Protein AF-A0A1N7FHJ8-F1 (afdb_monomer)

Organism: NCBI:txid1122245

Mean predicted aligned error: 6.21 Å

pLDDT: mean 90.25, std 4.51, range [75.62, 97.38]

Radius of gyration: 19.09 Å; Cα contacts (8 Å, |Δi|>4): 43; chains: 1; bounding box: 45×33×45 Å

Secondary structure (DSSP, 8-state):
-HHHHHHHHHHHHHHHHS-----HHHHHHHHHHHHHSTTSTTHHHHHHHHHTS-HHHHHHHHHHHHHHHHHHHHHHHHHHHHHHHHHHHHHHHHHHHHHHHHHHHHT-

Foldseek 3Di:
DVVLVVLLVQLVVVCVVDVDPDDSVVSSVVSLVVQCDPPHPCNVVSCVVCVVDPPVVVVVVVVVVVCVVCVVVVVVCCVVQVVVVVVVVVCVVVVVVVVVVVVVVVVD

Solvent-accessible surface area (backbone atoms only — not comparable to full-atom values): 6095 Å² total; per-residue (Å²): 110,69,66,60,52,51,25,44,52,49,10,49,52,50,51,75,73,45,97,59,97,68,59,58,66,59,40,22,50,52,42,46,50,58,48,49,34,88,86,36,97,52,11,69,60,46,47,63,61,50,67,75,48,62,59,72,72,54,47,54,61,54,52,51,52,52,48,62,75,46,40,69,62,52,54,56,49,39,75,76,40,40,72,60,51,52,53,51,51,52,51,50,55,50,49,56,50,52,53,50,49,52,54,52,63,74,72,107

Structure (mmCIF, N/CA/C/O backbone):
data_AF-A0A1N7FHJ8-F1
#
_entry.id   AF-A0A1N7FHJ8-F1
#
loop_
_atom_site.group_PDB
_atom_site.id
_atom_site.type_symbol
_atom_site.label_atom_id
_atom_site.label_alt_id
_atom_site.label_comp_id
_atom_site.label_asym_id
_atom_site.label_entity_id
_atom_site.label_seq_id
_atom_site.pdbx_PDB_ins_code
_atom_site.Cartn_x
_atom_site.Cartn_y
_atom_site.Cartn_z
_atom_site.occupancy
_atom_site.B_iso_or_equiv
_atom_site.auth_seq_id
_atom_site.auth_comp_id
_atom_site.auth_asym_id
_atom_site.auth_atom_id
_atom_site.pdbx_PDB_model_num
ATOM 1 N N . MET A 1 1 ? -4.868 0.504 -19.589 1.00 77.81 1 MET A N 1
ATOM 2 C CA . MET A 1 1 ? -5.963 -0.215 -18.894 1.00 77.81 1 MET A CA 1
ATOM 3 C C . MET A 1 1 ? -5.818 -1.732 -18.976 1.00 77.81 1 MET A C 1
ATOM 5 O O . MET A 1 1 ? -5.828 -2.366 -17.932 1.00 77.81 1 MET A O 1
ATOM 9 N N . THR A 1 2 ? -5.612 -2.320 -20.160 1.00 86.56 2 THR A N 1
ATOM 10 C CA . THR A 1 2 ? -5.495 -3.785 -20.338 1.00 86.56 2 THR A CA 1
ATOM 11 C C . THR A 1 2 ? -4.389 -4.437 -19.501 1.00 86.56 2 THR A C 1
ATOM 13 O O . THR A 1 2 ? -4.618 -5.485 -18.914 1.00 86.56 2 THR A O 1
ATOM 16 N N . ILE A 1 3 ? -3.226 -3.789 -19.372 1.00 88.62 3 ILE A N 1
ATOM 17 C CA . ILE A 1 3 ? -2.098 -4.283 -18.559 1.00 88.62 3 ILE A CA 1
ATOM 18 C C . ILE A 1 3 ? -2.521 -4.492 -17.097 1.00 88.62 3 ILE A C 1
ATOM 20 O O . ILE A 1 3 ? -2.374 -5.582 -16.557 1.00 88.62 3 ILE A O 1
ATOM 24 N N . LEU A 1 4 ? -3.122 -3.467 -16.480 1.00 88.12 4 LEU A N 1
ATOM 25 C CA . LEU A 1 4 ? -3.592 -3.539 -15.094 1.00 88.12 4 LEU A CA 1
ATOM 26 C C . LEU A 1 4 ? -4.685 -4.597 -14.918 1.00 88.12 4 LEU A C 1
ATOM 28 O O . LEU A 1 4 ? -4.695 -5.304 -13.917 1.00 88.12 4 LEU A O 1
ATOM 32 N N . PHE A 1 5 ? -5.573 -4.749 -15.903 1.00 91.00 5 PHE A N 1
ATOM 33 C CA . PHE A 1 5 ? -6.592 -5.797 -15.881 1.00 91.00 5 PHE A CA 1
ATOM 34 C C . PHE A 1 5 ? -5.975 -7.204 -15.877 1.00 91.00 5 PHE A C 1
ATOM 36 O O . PHE A 1 5 ? -6.387 -8.055 -15.090 1.00 91.00 5 PHE A O 1
ATOM 43 N N . VAL A 1 6 ? -4.940 -7.437 -16.690 1.00 92.62 6 VAL A N 1
ATOM 44 C CA . VAL A 1 6 ? -4.189 -8.701 -16.695 1.00 92.62 6 VAL A CA 1
ATOM 45 C C . VAL A 1 6 ? -3.484 -8.926 -15.354 1.00 92.62 6 VAL A C 1
ATOM 47 O O . VAL A 1 6 ? -3.587 -10.020 -14.801 1.00 92.62 6 VAL A O 1
ATOM 50 N N . CYS A 1 7 ? -2.852 -7.903 -14.771 1.00 90.94 7 C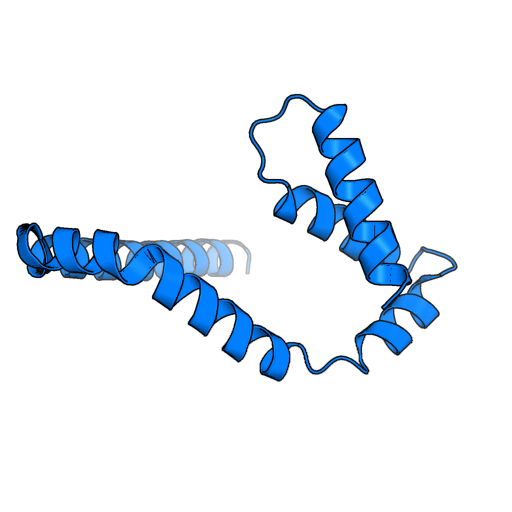YS A N 1
ATOM 51 C CA . CYS A 1 7 ? -2.258 -7.999 -13.432 1.00 90.94 7 CYS A CA 1
ATOM 52 C C . CYS A 1 7 ? -3.302 -8.362 -12.361 1.00 90.94 7 CYS A C 1
ATOM 54 O O . CYS A 1 7 ? -3.026 -9.194 -11.496 1.00 90.94 7 CYS A O 1
ATOM 56 N N . CYS A 1 8 ? -4.514 -7.802 -12.439 1.00 91.75 8 CYS A N 1
ATOM 57 C CA . CYS A 1 8 ? -5.622 -8.165 -11.554 1.00 91.75 8 CYS A CA 1
ATOM 58 C C . CYS A 1 8 ? -6.018 -9.639 -11.701 1.00 91.75 8 CYS A C 1
ATOM 60 O O . CYS A 1 8 ? -6.168 -10.334 -10.696 1.00 91.75 8 CYS A O 1
ATOM 62 N N . LEU A 1 9 ? -6.161 -10.129 -12.937 1.00 94.06 9 LEU A N 1
ATOM 63 C CA . LEU A 1 9 ? -6.490 -11.532 -13.200 1.00 94.06 9 LEU A CA 1
ATOM 64 C C . LEU A 1 9 ? -5.417 -12.473 -12.648 1.00 94.06 9 LEU A C 1
ATOM 66 O O . LEU A 1 9 ? -5.753 -13.429 -11.949 1.00 94.06 9 LEU A O 1
ATOM 70 N N . ILE A 1 10 ? -4.141 -12.170 -12.900 1.00 92.88 10 ILE A N 1
ATOM 71 C CA . ILE A 1 10 ? -3.010 -12.946 -12.382 1.00 92.88 10 ILE A CA 1
ATOM 72 C C . ILE A 1 10 ? -3.035 -12.955 -10.852 1.00 92.88 10 ILE A C 1
ATOM 74 O O . ILE A 1 10 ? -3.011 -14.028 -10.258 1.00 92.88 10 ILE A O 1
ATOM 78 N N . GLY A 1 11 ? -3.151 -11.795 -10.198 1.00 89.62 11 GLY A N 1
ATOM 79 C CA . GLY A 1 11 ? -3.150 -11.707 -8.734 1.00 89.62 11 GLY A CA 1
ATOM 80 C C . GLY A 1 11 ? -4.296 -12.487 -8.077 1.00 89.62 11 GLY A C 1
ATOM 81 O O . GLY A 1 11 ? -4.097 -13.164 -7.068 1.00 89.62 11 GLY A O 1
ATOM 82 N N . ILE A 1 12 ? -5.492 -12.461 -8.674 1.00 91.00 12 ILE A N 1
ATOM 83 C CA . ILE A 1 12 ? -6.640 -13.249 -8.200 1.00 91.00 12 ILE A CA 1
ATOM 84 C C . ILE A 1 12 ? -6.395 -14.750 -8.401 1.00 91.00 12 ILE A C 1
ATOM 86 O O . ILE A 1 12 ? -6.695 -15.547 -7.509 1.00 91.00 12 ILE A O 1
ATOM 90 N N . PHE A 1 13 ? -5.836 -15.140 -9.548 1.00 92.38 13 PHE A N 1
ATOM 91 C CA . PHE A 1 13 ? -5.538 -16.536 -9.851 1.00 92.38 13 PHE A CA 1
ATOM 92 C C . PHE A 1 13 ? -4.464 -17.103 -8.914 1.00 92.38 13 PHE A C 1
ATOM 94 O O . PHE A 1 13 ? -4.640 -18.183 -8.355 1.00 92.38 13 PHE A O 1
ATOM 101 N N . VAL A 1 14 ? -3.403 -16.333 -8.658 1.00 88.31 14 VAL A N 1
ATOM 102 C CA . VAL A 1 14 ? -2.323 -16.686 -7.727 1.00 88.31 14 VAL A CA 1
ATOM 103 C C . VAL A 1 14 ? -2.866 -16.893 -6.316 1.00 88.31 14 VAL A C 1
ATOM 105 O O . VAL A 1 14 ? -2.557 -17.909 -5.694 1.00 88.31 14 VAL A O 1
ATOM 108 N N . LYS A 1 15 ? -3.752 -16.013 -5.828 1.00 87.38 15 LYS A N 1
ATOM 109 C CA . LYS A 1 15 ? -4.394 -16.209 -4.519 1.00 87.38 15 LYS A CA 1
ATOM 110 C C . LYS A 1 15 ? -5.199 -17.510 -4.449 1.00 87.38 15 LYS A C 1
ATOM 112 O O . LYS A 1 15 ? -5.245 -18.149 -3.406 1.00 87.38 15 LYS A O 1
ATOM 117 N N . LYS A 1 16 ?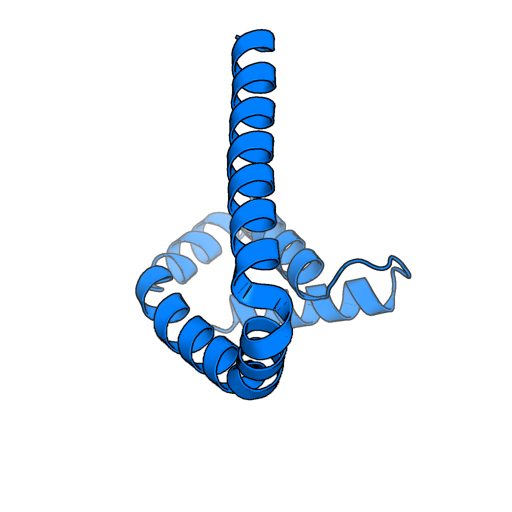 -5.858 -17.912 -5.538 1.00 85.62 16 LYS A N 1
ATOM 118 C CA . LYS A 1 16 ? -6.640 -19.157 -5.558 1.00 85.62 16 LYS A CA 1
ATOM 119 C C . LYS A 1 16 ? -5.753 -20.403 -5.424 1.00 85.62 16 LYS A C 1
ATOM 121 O O . LYS A 1 16 ? -6.223 -21.417 -4.921 1.00 85.62 16 LYS A O 1
ATOM 126 N N . ILE A 1 17 ? -4.499 -20.319 -5.866 1.00 88.44 17 ILE A N 1
ATOM 127 C CA . ILE A 1 17 ? -3.520 -21.411 -5.795 1.00 88.44 17 ILE A CA 1
ATOM 128 C C . ILE A 1 17 ? -2.795 -21.417 -4.445 1.00 88.44 17 ILE A C 1
ATOM 130 O O . ILE A 1 17 ? -2.523 -22.483 -3.902 1.00 88.44 17 ILE A O 1
ATOM 134 N N . ILE A 1 18 ? -2.480 -20.238 -3.905 1.00 85.31 18 ILE A N 1
ATOM 135 C CA . ILE A 1 18 ? -1.697 -20.084 -2.678 1.00 85.31 18 ILE A CA 1
ATOM 136 C C . ILE A 1 18 ? -2.647 -19.842 -1.489 1.00 85.31 18 ILE A C 1
ATOM 138 O O . ILE A 1 18 ? -3.188 -18.741 -1.366 1.00 85.31 18 ILE A O 1
ATOM 142 N N . PRO A 1 19 ? -2.832 -20.812 -0.569 1.00 76.50 19 PRO A N 1
ATOM 143 C CA . PRO A 1 19 ? -3.776 -20.720 0.549 1.00 76.50 19 PRO A CA 1
ATOM 144 C C . PRO A 1 19 ? -3.211 -19.895 1.717 1.00 76.50 19 PRO A C 1
ATOM 146 O O . PRO A 1 19 ? -3.239 -20.307 2.874 1.00 76.50 19 PRO A O 1
ATOM 149 N N . VAL A 1 20 ? -2.662 -18.721 1.421 1.00 85.00 20 VAL A N 1
ATOM 150 C CA . VAL A 1 20 ? -2.148 -17.784 2.421 1.00 85.00 20 VAL A CA 1
ATOM 151 C C . VAL A 1 20 ? -3.210 -16.706 2.640 1.00 85.00 20 VAL A C 1
ATOM 153 O O . VAL A 1 20 ? -3.778 -16.188 1.678 1.00 85.00 20 VAL A O 1
ATOM 156 N N . GLY A 1 21 ? -3.473 -16.339 3.900 1.00 83.00 21 GLY A N 1
ATOM 157 C CA . GLY A 1 21 ? -4.499 -15.364 4.320 1.00 83.00 21 GLY A CA 1
ATOM 158 C C . GLY A 1 21 ? -4.267 -13.912 3.873 1.00 83.00 21 GLY A C 1
ATOM 159 O O . GLY A 1 21 ? -4.818 -12.983 4.456 1.00 83.00 21 GLY A O 1
ATOM 160 N N . VAL A 1 22 ? -3.442 -13.704 2.850 1.00 88.19 22 VAL A N 1
ATOM 161 C CA . VAL A 1 22 ? -3.099 -12.399 2.295 1.00 88.19 22 VAL A CA 1
ATOM 162 C C . VAL A 1 22 ? -4.247 -11.900 1.393 1.00 88.19 22 VAL A C 1
ATOM 164 O O . VAL A 1 22 ? -4.767 -12.660 0.565 1.00 88.19 22 VAL A O 1
ATOM 167 N N . PRO A 1 23 ? -4.673 -10.628 1.521 1.00 87.56 23 PRO A N 1
ATOM 168 C CA . PRO A 1 23 ? -5.719 -10.040 0.683 1.00 87.56 23 PRO A CA 1
ATOM 169 C C . PRO A 1 23 ? -5.399 -10.083 -0.820 1.00 87.56 23 PRO A C 1
ATOM 171 O O . PRO A 1 23 ? -4.237 -10.015 -1.214 1.00 87.56 23 PRO A O 1
ATOM 174 N N . ASN A 1 24 ? -6.429 -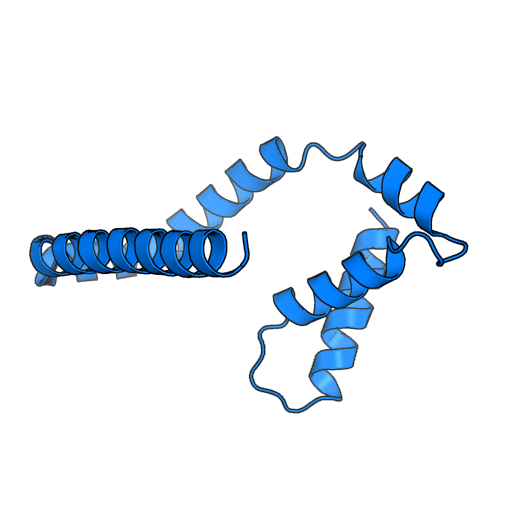10.106 -1.683 1.00 87.62 24 ASN A N 1
ATOM 175 C CA . ASN A 1 24 ? -6.240 -10.126 -3.149 1.00 87.62 24 ASN A CA 1
ATOM 176 C C . ASN A 1 24 ? -5.363 -8.963 -3.620 1.00 87.62 24 ASN A C 1
ATOM 178 O O . ASN A 1 24 ? -4.528 -9.139 -4.498 1.00 87.62 24 ASN A O 1
ATOM 182 N N . ILE A 1 25 ? -5.553 -7.783 -3.024 1.00 88.69 25 ILE A N 1
ATOM 183 C CA . ILE A 1 25 ? -4.870 -6.565 -3.454 1.00 88.69 25 ILE A CA 1
ATOM 184 C C . ILE A 1 25 ? -3.349 -6.667 -3.321 1.00 88.69 25 ILE A C 1
ATOM 186 O O . ILE A 1 25 ? -2.642 -6.171 -4.186 1.00 88.69 25 ILE A O 1
ATOM 190 N N . ALA A 1 26 ? -2.842 -7.387 -2.317 1.00 91.50 26 ALA A N 1
ATOM 191 C CA . ALA A 1 26 ? -1.407 -7.596 -2.159 1.00 91.50 26 ALA A CA 1
ATOM 192 C C . ALA A 1 26 ? -0.835 -8.471 -3.286 1.00 91.50 26 ALA A C 1
ATOM 194 O O . ALA A 1 26 ? 0.190 -8.126 -3.865 1.00 91.50 26 ALA A O 1
ATOM 195 N N . TRP A 1 27 ? -1.528 -9.547 -3.671 1.00 92.62 27 TRP A N 1
ATOM 196 C CA . TRP A 1 27 ? -1.119 -10.389 -4.803 1.00 92.62 27 TRP A CA 1
ATOM 197 C C . TRP A 1 27 ? -1.152 -9.641 -6.138 1.00 92.62 27 TRP A C 1
ATOM 199 O O . TRP A 1 27 ? -0.266 -9.820 -6.972 1.00 92.62 27 TRP A O 1
ATOM 209 N N . ILE A 1 28 ? -2.147 -8.770 -6.327 1.00 92.44 28 ILE A N 1
ATOM 210 C CA . ILE A 1 28 ? -2.244 -7.906 -7.508 1.00 92.44 28 ILE A CA 1
ATOM 211 C C . ILE A 1 28 ? -1.074 -6.912 -7.541 1.00 92.44 28 ILE A C 1
ATOM 213 O O . ILE A 1 28 ? -0.448 -6.757 -8.589 1.00 92.44 28 ILE A O 1
ATOM 217 N N . SER A 1 29 ? -0.731 -6.292 -6.406 1.00 91.75 29 SER A N 1
ATOM 218 C CA . SER A 1 29 ? 0.422 -5.390 -6.305 1.00 91.75 29 SER A CA 1
ATOM 219 C C . SER A 1 29 ? 1.734 -6.099 -6.626 1.00 91.75 29 SER A C 1
ATOM 221 O O . SER A 1 29 ? 2.534 -5.564 -7.384 1.00 91.75 29 SER A O 1
ATOM 223 N N . ILE A 1 30 ? 1.944 -7.319 -6.123 1.00 92.94 30 ILE A N 1
ATOM 224 C CA . ILE A 1 30 ? 3.140 -8.114 -6.440 1.00 92.94 30 ILE A CA 1
ATOM 225 C C . ILE A 1 30 ? 3.223 -8.386 -7.947 1.00 92.94 30 ILE A C 1
ATOM 227 O O . ILE A 1 30 ? 4.276 -8.184 -8.544 1.00 92.94 30 ILE A O 1
ATOM 231 N N . ALA A 1 31 ? 2.115 -8.789 -8.577 1.00 92.38 31 ALA A N 1
ATOM 232 C CA . ALA A 1 31 ? 2.077 -9.033 -10.018 1.00 92.38 31 ALA A CA 1
ATOM 233 C C . ALA A 1 31 ? 2.379 -7.762 -10.835 1.00 92.38 31 ALA A C 1
ATOM 235 O O . ALA A 1 31 ? 3.104 -7.824 -11.827 1.00 92.38 31 ALA A O 1
ATOM 236 N N . ALA A 1 32 ? 1.853 -6.609 -10.412 1.00 90.56 32 ALA A N 1
ATOM 237 C CA . ALA A 1 32 ? 2.114 -5.325 -11.059 1.00 90.56 32 ALA A CA 1
ATOM 238 C C . ALA A 1 32 ? 3.573 -4.871 -10.888 1.00 90.56 32 ALA A C 1
ATOM 240 O O . ALA A 1 32 ? 4.200 -4.468 -11.864 1.00 90.56 32 ALA A O 1
ATOM 241 N N . ILE A 1 33 ? 4.132 -4.991 -9.677 1.00 92.00 33 ILE A N 1
ATOM 242 C CA . ILE A 1 33 ? 5.540 -4.676 -9.395 1.00 92.00 33 ILE A CA 1
ATOM 243 C C . ILE A 1 33 ? 6.445 -5.563 -10.244 1.00 92.00 33 ILE A C 1
ATOM 245 O O . ILE A 1 33 ? 7.349 -5.059 -10.898 1.00 92.00 33 ILE A O 1
ATOM 249 N N . PHE A 1 34 ? 6.170 -6.867 -10.298 1.00 91.88 34 PHE A N 1
ATOM 250 C CA . PHE A 1 34 ? 6.972 -7.807 -11.074 1.00 91.88 34 PHE A CA 1
ATOM 251 C C . PHE A 1 34 ? 6.982 -7.473 -12.571 1.00 91.88 34 PHE A C 1
ATOM 253 O O . PHE A 1 34 ? 8.025 -7.549 -13.213 1.00 91.88 34 PHE A O 1
ATOM 260 N N . ALA A 1 35 ? 5.842 -7.039 -13.117 1.00 89.69 35 ALA A N 1
ATOM 261 C CA . ALA A 1 35 ? 5.735 -6.593 -14.504 1.00 89.69 35 ALA A CA 1
ATOM 262 C C . ALA A 1 35 ? 6.472 -5.267 -14.789 1.00 89.69 35 ALA A C 1
ATOM 264 O O . ALA A 1 35 ? 6.806 -5.003 -15.942 1.00 89.69 35 ALA A O 1
ATOM 265 N N . ALA A 1 36 ? 6.721 -4.451 -13.761 1.00 89.94 36 ALA A N 1
ATOM 266 C CA . ALA A 1 36 ? 7.406 -3.162 -13.857 1.00 89.94 36 ALA A CA 1
ATOM 267 C C . ALA A 1 36 ? 8.897 -3.218 -13.461 1.00 89.94 36 ALA A C 1
ATOM 269 O O . ALA A 1 36 ? 9.572 -2.191 -13.491 1.00 89.94 36 ALA A O 1
ATOM 270 N N . LEU A 1 37 ? 9.426 -4.387 -13.076 1.00 92.31 37 LEU A N 1
ATOM 271 C CA . LEU A 1 37 ? 10.837 -4.533 -12.711 1.00 92.31 37 LEU A CA 1
ATOM 272 C C . LEU A 1 37 ? 11.750 -4.282 -13.923 1.00 92.31 37 LEU A C 1
ATOM 274 O O . LEU A 1 37 ? 11.454 -4.773 -15.009 1.00 92.31 37 LEU A O 1
ATOM 278 N N . PRO A 1 38 ? 12.906 -3.617 -13.746 1.00 86.38 38 PRO A N 1
ATOM 279 C CA . PRO A 1 38 ? 13.757 -3.169 -14.855 1.00 86.38 38 PRO A CA 1
ATOM 280 C C . PRO A 1 38 ? 14.357 -4.308 -15.694 1.00 86.38 38 PRO A C 1
ATOM 282 O O . PRO A 1 38 ? 14.803 -4.077 -16.810 1.00 86.38 38 PRO A O 1
ATOM 285 N N . PHE A 1 39 ? 14.372 -5.544 -15.182 1.00 88.56 39 PHE A N 1
ATOM 286 C CA . PHE A 1 39 ? 14.840 -6.714 -15.932 1.00 88.56 39 PHE A CA 1
ATOM 287 C C . PHE A 1 39 ? 13.764 -7.340 -16.832 1.00 88.56 39 PHE A C 1
ATOM 289 O O . PHE A 1 39 ? 14.075 -8.243 -17.609 1.00 88.56 39 PHE A O 1
ATOM 296 N N . MET A 1 40 ? 12.498 -6.924 -16.718 1.00 88.06 40 MET A N 1
ATOM 297 C CA . MET A 1 40 ? 11.427 -7.479 -17.537 1.00 88.06 40 MET A CA 1
ATOM 298 C C . MET A 1 40 ? 11.395 -6.830 -18.924 1.00 88.06 40 MET A C 1
ATOM 300 O O . MET A 1 40 ? 11.411 -5.605 -19.027 1.00 88.06 40 MET A O 1
ATOM 304 N N . PRO A 1 41 ? 11.234 -7.618 -20.005 1.00 85.25 41 PRO A N 1
ATOM 305 C CA . PRO A 1 41 ? 11.262 -7.106 -21.375 1.00 85.25 41 PRO A CA 1
ATOM 306 C C . PRO A 1 41 ? 10.105 -6.146 -21.677 1.00 85.25 41 PRO A C 1
ATOM 308 O O . PRO A 1 41 ? 10.149 -5.427 -22.670 1.00 85.25 41 PRO A O 1
ATOM 311 N N . MET A 1 42 ? 9.064 -6.139 -20.833 1.00 85.69 42 MET A N 1
ATOM 312 C CA . MET A 1 42 ? 7.913 -5.254 -20.984 1.00 85.69 42 MET A CA 1
ATOM 313 C C . MET A 1 42 ? 7.909 -4.047 -20.029 1.00 85.69 42 MET A C 1
ATOM 315 O O . MET A 1 42 ? 6.954 -3.271 -20.044 1.00 85.69 42 MET A O 1
ATOM 319 N N . ALA A 1 43 ? 8.954 -3.861 -19.219 1.00 87.50 43 ALA A N 1
ATOM 320 C CA . ALA A 1 43 ? 8.973 -2.861 -18.153 1.00 87.50 43 ALA A CA 1
ATOM 321 C C . ALA A 1 43 ? 8.722 -1.432 -18.665 1.00 87.50 43 ALA A C 1
ATOM 323 O O . ALA A 1 43 ? 7.811 -0.765 -18.178 1.00 87.50 43 ALA A O 1
ATOM 324 N N . ASP A 1 44 ? 9.435 -1.001 -19.710 1.00 87.69 44 ASP A N 1
ATOM 325 C CA . ASP A 1 44 ? 9.324 0.363 -20.251 1.00 87.69 44 ASP A CA 1
ATOM 326 C C . ASP A 1 44 ? 7.912 0.687 -20.752 1.00 87.69 44 ASP A C 1
ATOM 328 O O . ASP A 1 44 ? 7.391 1.782 -20.540 1.00 87.69 44 ASP A O 1
ATOM 332 N N . TYR A 1 45 ? 7.248 -0.285 -21.382 1.00 88.19 45 TYR A N 1
ATOM 333 C CA . TYR A 1 45 ? 5.874 -0.118 -21.853 1.00 88.19 45 TYR A CA 1
ATOM 334 C C . TYR A 1 45 ? 4.877 -0.070 -20.702 1.00 88.19 45 TYR A C 1
ATOM 336 O O . TYR A 1 45 ? 3.951 0.741 -20.735 1.00 88.19 45 TYR A O 1
ATOM 344 N N . VAL A 1 46 ? 5.050 -0.931 -19.692 1.00 88.88 46 VAL A N 1
ATOM 345 C CA . VAL A 1 46 ? 4.195 -0.949 -18.499 1.00 88.88 46 VAL A CA 1
ATOM 346 C C . VAL A 1 46 ? 4.296 0.397 -17.794 1.00 88.88 46 VAL A C 1
ATOM 348 O O . VAL A 1 46 ? 3.263 1.032 -17.593 1.00 88.88 46 VAL A O 1
ATOM 351 N N . ILE A 1 47 ? 5.517 0.866 -17.529 1.00 88.50 47 ILE A N 1
ATOM 352 C CA . ILE A 1 47 ? 5.790 2.142 -16.863 1.00 88.50 47 ILE A CA 1
ATOM 353 C C . ILE A 1 47 ? 5.192 3.300 -17.669 1.00 88.50 47 ILE A C 1
ATOM 355 O O . ILE A 1 47 ? 4.357 4.034 -17.142 1.00 88.50 47 ILE A O 1
ATOM 359 N N . ALA A 1 48 ? 5.507 3.416 -18.964 1.00 89.38 48 ALA A N 1
ATOM 360 C CA . ALA A 1 48 ? 4.997 4.496 -19.813 1.00 89.38 48 ALA A CA 1
ATOM 361 C C . ALA A 1 48 ? 3.464 4.478 -19.975 1.00 89.38 48 ALA A C 1
ATOM 363 O O . ALA A 1 48 ? 2.834 5.522 -20.169 1.00 89.38 48 ALA A O 1
ATOM 364 N N . ALA A 1 49 ? 2.834 3.302 -19.921 1.00 88.25 49 ALA A N 1
ATOM 365 C CA . ALA A 1 49 ? 1.382 3.171 -19.972 1.00 88.25 49 ALA A CA 1
ATOM 366 C C . ALA A 1 49 ? 0.712 3.508 -18.631 1.00 88.25 49 ALA A C 1
ATOM 368 O O . ALA A 1 49 ? -0.409 4.026 -18.635 1.00 88.25 49 ALA A O 1
ATOM 369 N N . THR A 1 50 ? 1.362 3.213 -17.503 1.00 86.81 50 THR A N 1
ATOM 370 C CA . THR A 1 50 ? 0.853 3.534 -16.163 1.00 86.81 50 THR A CA 1
ATOM 371 C C . THR A 1 50 ? 1.105 4.976 -15.755 1.00 86.81 50 THR A C 1
ATOM 373 O O . THR A 1 50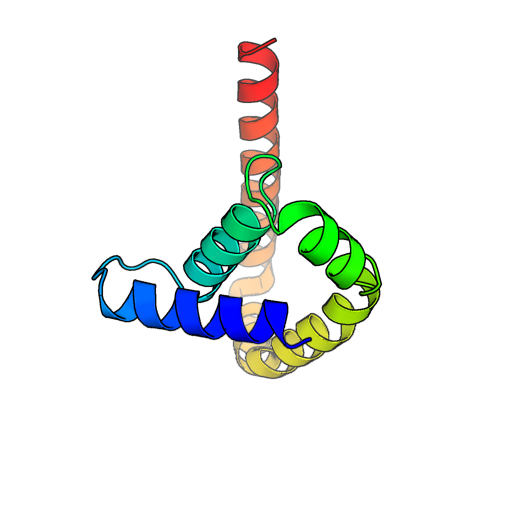 ? 0.285 5.524 -15.032 1.00 86.81 50 THR A O 1
ATOM 376 N N . ASP A 1 51 ? 2.159 5.617 -16.255 1.00 86.62 51 ASP A N 1
ATOM 377 C CA . ASP A 1 51 ? 2.499 7.008 -15.922 1.00 86.62 51 ASP A CA 1
ATOM 378 C C . ASP A 1 51 ? 1.458 8.010 -16.452 1.00 86.62 51 ASP A C 1
ATOM 380 O O . ASP A 1 51 ? 1.174 9.046 -15.860 1.00 86.62 51 ASP A O 1
ATOM 384 N N . LYS A 1 52 ? 0.763 7.631 -17.531 1.00 85.25 52 LYS A N 1
ATOM 385 C CA . LYS A 1 52 ? -0.399 8.365 -18.061 1.00 85.25 52 LYS A CA 1
ATOM 386 C C . LYS A 1 52 ? -1.604 8.350 -17.116 1.00 85.25 52 LYS A C 1
ATOM 388 O O . LYS A 1 52 ? -2.594 9.034 -17.376 1.00 85.25 52 LYS A O 1
ATOM 393 N N . LEU A 1 53 ? -1.571 7.531 -16.066 1.00 82.50 53 LEU A N 1
ATOM 394 C CA . LEU A 1 53 ? -2.624 7.455 -15.068 1.00 82.50 53 LEU A CA 1
ATOM 395 C C . LEU A 1 53 ? -2.296 8.421 -13.941 1.00 82.50 53 LEU A C 1
ATOM 397 O O . LEU A 1 53 ? -1.354 8.220 -13.182 1.00 82.50 53 LEU A O 1
ATOM 401 N N . GLY A 1 54 ? -3.140 9.435 -13.774 1.00 80.88 54 GLY A N 1
ATOM 402 C CA . GLY A 1 54 ? -3.153 10.221 -12.549 1.00 80.88 54 GLY A CA 1
ATOM 403 C C . GLY A 1 54 ? -3.613 9.349 -11.380 1.00 80.88 54 GLY A C 1
ATOM 404 O O . GLY A 1 54 ? -4.801 9.336 -11.057 1.00 80.88 54 GLY A O 1
ATOM 405 N N . LEU A 1 55 ? -2.687 8.626 -10.742 1.00 78.56 55 LEU A N 1
ATOM 406 C CA . LEU A 1 55 ? -2.984 7.778 -9.582 1.00 78.56 55 LEU A CA 1
ATOM 407 C C . LEU A 1 55 ? -3.606 8.600 -8.448 1.00 78.56 55 LEU A C 1
ATOM 409 O O . LEU A 1 55 ? -4.592 8.176 -7.855 1.00 78.56 55 LEU A O 1
ATOM 413 N N . LEU A 1 56 ? -3.084 9.806 -8.207 1.00 84.69 56 LEU A N 1
ATOM 414 C CA . LEU A 1 56 ? -3.604 10.733 -7.200 1.00 84.69 56 LEU A CA 1
ATOM 415 C C . LEU A 1 56 ? -5.088 11.092 -7.450 1.00 84.69 56 LEU A C 1
ATOM 417 O O . LEU A 1 56 ? -5.896 10.862 -6.549 1.00 84.69 56 LEU A O 1
ATOM 421 N N . PRO A 1 57 ? -5.491 11.549 -8.658 1.00 86.62 57 PRO A N 1
ATOM 422 C CA . PRO A 1 57 ? -6.902 11.723 -9.006 1.00 86.62 57 PRO A CA 1
ATOM 423 C C . PRO A 1 57 ? -7.780 10.477 -8.845 1.00 86.62 57 PRO A C 1
ATOM 425 O O . PRO A 1 57 ? -8.958 10.607 -8.522 1.00 86.62 57 PRO A O 1
ATOM 428 N N . LEU A 1 58 ? -7.243 9.276 -9.082 1.00 86.19 58 LEU A N 1
ATOM 429 C CA . LEU A 1 58 ? -8.002 8.024 -8.986 1.00 86.19 58 LEU A CA 1
ATOM 430 C C . LEU A 1 58 ? -8.287 7.622 -7.528 1.00 86.19 58 LEU A C 1
ATOM 432 O O . LEU A 1 58 ? -9.325 7.027 -7.233 1.00 86.19 58 LEU A O 1
ATOM 436 N N . ILE A 1 59 ? -7.378 7.957 -6.611 1.00 89.31 59 ILE A N 1
ATOM 437 C CA . ILE A 1 59 ? -7.487 7.609 -5.190 1.00 89.31 59 ILE A CA 1
ATOM 438 C C . ILE A 1 59 ? -8.671 8.331 -4.533 1.00 89.31 59 ILE A C 1
ATOM 440 O O . ILE A 1 59 ? -9.386 7.726 -3.736 1.00 89.31 59 ILE A O 1
ATOM 444 N N . THR A 1 60 ? -8.927 9.593 -4.885 1.00 91.25 60 THR A N 1
ATOM 445 C CA . THR A 1 60 ? -9.994 10.406 -4.278 1.00 91.25 60 THR A CA 1
ATOM 446 C C . THR A 1 60 ? -11.394 9.780 -4.385 1.00 91.25 60 THR A C 1
ATOM 448 O O . THR A 1 60 ? -12.014 9.571 -3.339 1.00 91.25 60 THR A O 1
ATOM 451 N N . PRO A 1 61 ? -11.923 9.433 -5.580 1.00 92.88 61 PRO A N 1
ATOM 452 C CA . PRO A 1 61 ? -13.232 8.795 -5.681 1.00 92.88 61 PRO A CA 1
ATOM 453 C C . PRO A 1 61 ? -13.245 7.409 -5.027 1.00 92.88 61 PRO A C 1
ATOM 455 O O . PRO A 1 61 ? -14.223 7.064 -4.368 1.00 92.88 61 PRO A O 1
ATOM 458 N N . ALA A 1 62 ? -12.163 6.630 -5.136 1.00 91.25 62 ALA A N 1
ATOM 459 C CA . ALA A 1 62 ? -12.080 5.309 -4.514 1.00 91.25 62 ALA A CA 1
ATOM 460 C C . ALA A 1 62 ? -12.211 5.383 -2.981 1.00 91.25 62 ALA A C 1
ATOM 462 O O . ALA A 1 62 ? -13.016 4.657 -2.394 1.00 91.25 62 ALA A O 1
ATOM 463 N N . LEU A 1 63 ? -11.477 6.298 -2.338 1.00 91.94 63 LEU A N 1
ATOM 464 C CA . LEU A 1 63 ? -11.564 6.528 -0.895 1.00 91.94 63 LEU A CA 1
ATOM 465 C C . LEU A 1 63 ? -12.920 7.105 -0.483 1.00 91.94 63 LEU A C 1
ATOM 467 O O . LEU A 1 63 ? -13.451 6.708 0.552 1.00 91.94 63 LEU A O 1
ATOM 471 N N . ALA A 1 64 ? -13.508 7.993 -1.290 1.00 93.56 64 ALA A N 1
ATOM 472 C CA . ALA A 1 64 ? -14.836 8.534 -1.019 1.00 93.56 64 ALA A CA 1
ATOM 473 C C . ALA A 1 64 ? -15.904 7.427 -1.007 1.00 93.56 64 ALA A C 1
ATOM 475 O O . ALA A 1 64 ? -16.675 7.328 -0.052 1.00 93.56 64 ALA A O 1
ATOM 476 N N . TYR A 1 65 ? -15.918 6.546 -2.013 1.00 93.88 65 TYR A N 1
ATOM 477 C CA . TYR A 1 65 ? -16.856 5.422 -2.055 1.00 93.88 65 TYR A CA 1
ATOM 478 C C . TYR A 1 65 ? -16.614 4.415 -0.931 1.00 93.88 65 TYR A C 1
ATOM 480 O O . TYR A 1 65 ? -17.577 3.965 -0.309 1.00 93.88 65 TYR A O 1
ATOM 488 N N . ALA A 1 66 ? -15.353 4.094 -0.631 1.00 91.38 66 ALA A N 1
ATOM 489 C CA . ALA A 1 66 ? -15.012 3.217 0.484 1.00 91.38 66 ALA A CA 1
ATOM 490 C C . ALA A 1 66 ? -15.492 3.800 1.823 1.00 91.38 66 ALA A C 1
ATOM 492 O O . ALA A 1 66 ? -16.135 3.098 2.602 1.00 91.38 66 ALA A O 1
ATOM 493 N N . GLY A 1 67 ? -15.258 5.095 2.055 1.00 90.94 67 GLY A N 1
ATOM 494 C CA . GLY A 1 67 ? -15.707 5.806 3.251 1.00 90.94 67 GLY A CA 1
ATOM 495 C C . GLY A 1 67 ? -17.229 5.838 3.383 1.00 90.94 67 GLY A C 1
ATOM 496 O O . GLY A 1 67 ? -17.759 5.548 4.454 1.00 90.94 67 GLY A O 1
ATOM 497 N N . ILE A 1 68 ? -17.954 6.111 2.292 1.00 93.75 68 ILE A N 1
ATOM 498 C CA . ILE A 1 68 ? -19.424 6.066 2.282 1.00 93.75 68 ILE A CA 1
ATOM 499 C C . ILE A 1 68 ? -19.922 4.650 2.605 1.00 93.75 68 ILE A C 1
ATOM 501 O O . ILE A 1 68 ? -20.840 4.509 3.417 1.00 93.75 68 ILE A O 1
ATO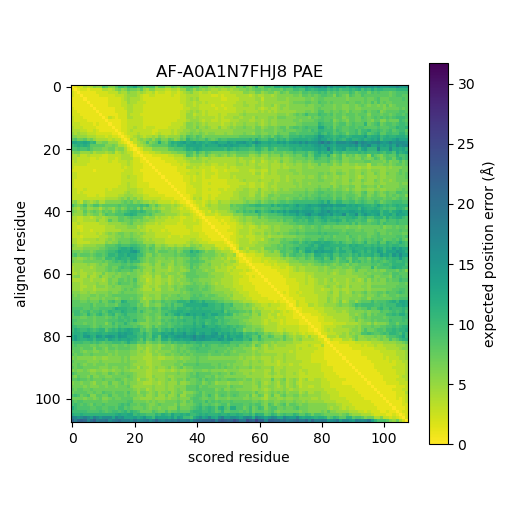M 505 N N . ALA A 1 69 ? -19.303 3.609 2.039 1.00 93.19 69 ALA A N 1
ATOM 506 C CA . ALA A 1 69 ? -19.711 2.218 2.237 1.00 93.19 69 ALA A CA 1
ATOM 507 C C . ALA A 1 69 ? -19.615 1.757 3.703 1.00 93.19 69 ALA A C 1
ATOM 509 O O . ALA A 1 69 ? -20.487 1.022 4.166 1.00 93.19 69 ALA A O 1
ATOM 510 N N . ILE A 1 70 ? -18.604 2.216 4.448 1.00 93.31 70 ILE A N 1
ATOM 511 C CA . ILE A 1 70 ? -18.396 1.852 5.865 1.00 93.31 70 ILE A CA 1
ATOM 512 C C . ILE A 1 70 ? -18.918 2.904 6.858 1.00 93.31 70 ILE A C 1
ATOM 514 O O . ILE A 1 70 ? -18.882 2.698 8.070 1.00 93.31 70 ILE A O 1
ATOM 518 N N . SER A 1 71 ? -19.437 4.033 6.372 1.00 89.56 71 SER A N 1
ATOM 519 C CA . SER A 1 71 ? -19.803 5.189 7.203 1.00 89.56 71 SER A CA 1
ATOM 520 C C . SER A 1 71 ? -20.755 4.853 8.357 1.00 89.56 71 SER A C 1
ATOM 522 O O . SER A 1 71 ? -20.558 5.318 9.477 1.00 89.56 71 SER A O 1
ATOM 524 N N . LYS A 1 72 ? -21.773 4.013 8.127 1.00 89.50 72 LYS A N 1
ATOM 525 C CA . LYS A 1 72 ? -22.746 3.644 9.170 1.00 89.50 72 LYS A CA 1
ATOM 526 C C . LYS A 1 72 ? -22.103 2.896 10.338 1.00 89.50 72 LYS A C 1
ATOM 528 O O . LYS A 1 72 ? -22.407 3.218 11.488 1.00 89.50 72 LYS A O 1
ATOM 533 N N . SER A 1 73 ? -21.247 1.911 10.058 1.00 88.31 73 SER A N 1
ATOM 534 C CA . SER A 1 73 ? -20.575 1.137 11.106 1.00 88.31 73 SER A CA 1
ATOM 535 C C . SER A 1 73 ? -19.596 2.013 11.879 1.00 88.31 73 SER A C 1
ATOM 537 O O . SER A 1 73 ? -19.665 2.048 13.106 1.00 88.31 73 SER A O 1
ATOM 539 N N . GLU A 1 74 ? -18.782 2.806 11.183 1.00 88.00 74 GLU A N 1
ATOM 540 C CA . GLU A 1 74 ? -17.796 3.697 11.808 1.00 88.00 74 GLU A CA 1
ATOM 541 C C . GLU A 1 74 ? -18.453 4.768 12.689 1.00 88.00 74 GLU A C 1
ATOM 543 O O . GLU A 1 74 ? -18.053 4.971 13.836 1.00 88.00 74 GLU A O 1
ATOM 548 N N . VAL A 1 75 ? -19.534 5.402 12.220 1.00 88.38 75 VAL A N 1
ATOM 549 C CA . VAL A 1 75 ? -20.275 6.402 13.009 1.00 88.38 75 VAL A CA 1
ATOM 550 C C . VAL A 1 75 ? -20.889 5.776 14.263 1.00 88.38 75 VAL A C 1
ATOM 552 O O . VAL A 1 75 ? -20.902 6.405 15.324 1.00 88.38 75 VAL A O 1
ATOM 555 N N . SER A 1 76 ? -21.390 4.541 14.176 1.00 90.19 76 SER A N 1
ATOM 556 C CA . SER A 1 76 ? -21.925 3.836 15.346 1.00 90.19 76 SER A CA 1
ATOM 557 C C . SER A 1 76 ? -20.837 3.513 16.377 1.00 90.19 76 SER A C 1
ATOM 559 O O . SER A 1 76 ? -21.051 3.715 17.574 1.00 90.19 76 SER A O 1
ATOM 561 N N . LEU A 1 77 ? -19.651 3.108 15.912 1.00 89.25 77 LEU A N 1
ATOM 562 C CA . LEU A 1 77 ? -18.493 2.803 16.747 1.00 89.25 77 LEU A CA 1
ATOM 563 C C . LEU A 1 77 ? -17.970 4.065 17.444 1.00 89.25 77 LEU A C 1
ATOM 565 O O . LEU A 1 77 ? -17.716 4.069 18.650 1.00 89.25 77 LEU A O 1
ATOM 569 N N . PHE A 1 78 ? -17.880 5.166 16.696 1.00 86.12 78 PHE A N 1
ATOM 570 C CA . PHE A 1 78 ? -17.411 6.450 17.201 1.00 86.12 78 PHE A CA 1
ATOM 571 C C . PHE A 1 78 ? -18.338 7.023 18.277 1.00 86.12 78 PHE A C 1
ATOM 573 O O . PHE A 1 78 ? -17.863 7.530 19.291 1.00 86.12 78 PHE A O 1
ATOM 580 N N . LYS A 1 79 ? -19.660 6.877 18.123 1.00 87.06 79 LYS A N 1
ATOM 581 C CA . LYS A 1 79 ? -20.625 7.284 19.159 1.00 87.06 79 LYS A CA 1
ATOM 582 C C . LYS A 1 79 ? -20.430 6.538 20.479 1.00 87.06 79 LYS A C 1
ATOM 584 O O . LYS A 1 79 ? -20.661 7.116 21.533 1.00 87.06 79 LYS A O 1
ATOM 589 N N . GLN A 1 80 ? -20.017 5.273 20.428 1.00 91.00 80 GLN A N 1
ATOM 590 C CA . GLN A 1 80 ? -19.815 4.464 21.630 1.00 91.00 80 GLN A CA 1
ATOM 591 C C . GLN A 1 80 ? -18.422 4.651 22.247 1.00 91.00 80 GLN A C 1
ATOM 593 O O . GLN A 1 80 ? -18.281 4.601 23.465 1.00 91.00 80 GLN A O 1
ATOM 598 N N . SER A 1 81 ? -17.380 4.822 21.424 1.00 91.06 81 SER A N 1
ATOM 599 C CA . SER A 1 81 ? -15.977 4.717 21.862 1.00 91.06 81 SER A CA 1
ATOM 600 C C . SER A 1 81 ? -15.028 5.771 21.271 1.00 91.06 81 SER A C 1
ATOM 602 O O . SER A 1 81 ? -13.813 5.589 21.329 1.00 91.06 81 SER A O 1
ATOM 604 N N . GLY A 1 82 ? -15.532 6.888 20.738 1.00 87.75 82 GLY A N 1
ATOM 605 C CA . GLY A 1 82 ? -14.745 7.872 19.976 1.00 87.75 82 GLY A CA 1
ATOM 606 C C . GLY A 1 82 ? -13.461 8.358 20.659 1.00 87.75 82 GLY A C 1
ATOM 607 O O . GLY A 1 82 ? -12.403 8.366 20.034 1.00 87.75 82 GLY A O 1
ATOM 608 N N . VAL A 1 83 ? -13.508 8.669 21.961 1.00 92.00 83 VAL A N 1
ATOM 609 C CA . VAL A 1 83 ? -12.318 9.114 22.718 1.00 92.00 83 VAL A CA 1
ATOM 610 C C . VAL A 1 83 ? -11.249 8.018 22.791 1.00 92.00 83 VAL A C 1
ATOM 612 O O . VAL A 1 83 ? -10.064 8.298 22.622 1.00 92.00 83 VAL A O 1
ATOM 615 N N . LYS A 1 84 ? -11.653 6.756 22.985 1.00 93.56 84 LYS A N 1
ATOM 616 C CA . LYS A 1 84 ? -10.720 5.619 23.012 1.00 93.56 84 LYS A CA 1
ATOM 617 C C . LYS A 1 84 ? -10.097 5.395 21.636 1.00 93.56 84 LYS A C 1
ATOM 619 O O . LYS A 1 84 ? -8.892 5.194 21.549 1.00 93.56 84 LYS A O 1
ATOM 624 N N . ILE A 1 85 ? -10.900 5.491 20.574 1.00 91.94 85 ILE A N 1
ATOM 625 C CA . ILE A 1 85 ? -10.437 5.352 19.186 1.00 91.94 85 ILE A CA 1
ATOM 626 C C . ILE A 1 85 ? -9.392 6.426 18.859 1.00 91.94 85 ILE A C 1
ATOM 628 O O . ILE A 1 85 ? -8.347 6.102 18.305 1.00 91.94 85 ILE A O 1
ATOM 632 N N . MET A 1 86 ? -9.630 7.679 19.255 1.00 92.94 86 MET A N 1
ATOM 633 C CA . MET A 1 86 ? -8.686 8.780 19.037 1.00 92.94 86 MET A CA 1
ATOM 634 C C . MET A 1 86 ? -7.335 8.529 19.721 1.00 92.94 86 MET A C 1
ATOM 636 O O . MET A 1 86 ? -6.289 8.694 19.096 1.00 92.94 86 MET A O 1
ATOM 64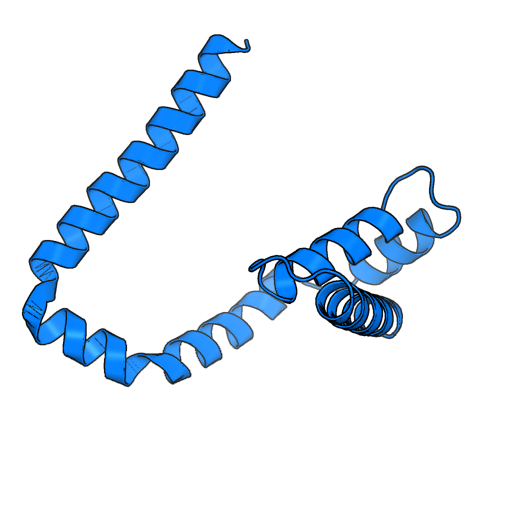0 N N . ILE A 1 87 ? -7.346 8.101 20.987 1.00 95.75 87 ILE A N 1
ATOM 641 C CA . ILE A 1 87 ? -6.114 7.804 21.734 1.00 95.75 87 ILE A CA 1
ATOM 642 C C . ILE A 1 87 ? -5.363 6.633 21.090 1.00 95.75 87 ILE A C 1
ATOM 644 O O . ILE A 1 87 ? -4.154 6.727 20.885 1.00 95.75 87 ILE A O 1
ATOM 648 N N . ILE A 1 88 ? -6.067 5.553 20.730 1.00 95.38 88 ILE A N 1
ATOM 649 C CA . ILE A 1 88 ? -5.464 4.395 20.056 1.00 95.38 88 ILE A CA 1
ATOM 650 C C . ILE A 1 88 ? -4.835 4.828 18.731 1.00 95.38 88 ILE A C 1
ATOM 652 O O . ILE A 1 88 ? -3.678 4.506 18.487 1.00 95.38 88 ILE A O 1
ATOM 656 N N . ALA A 1 89 ? -5.542 5.612 17.914 1.00 94.88 89 ALA A N 1
ATOM 657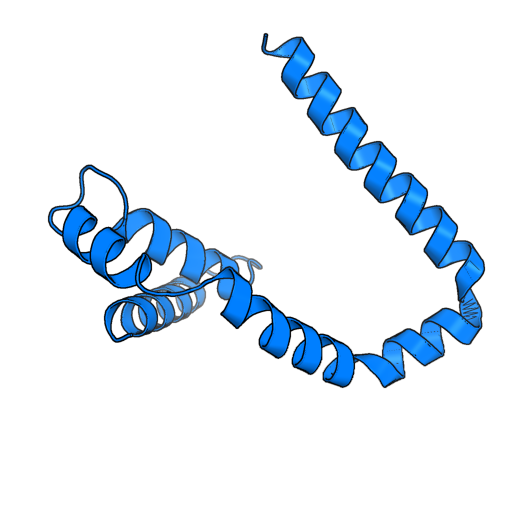 C CA . ALA A 1 89 ? -5.023 6.104 16.642 1.00 94.88 89 ALA A CA 1
ATOM 658 C C . ALA A 1 89 ? -3.741 6.932 16.825 1.00 94.88 89 ALA A C 1
ATOM 660 O O . ALA A 1 89 ? -2.753 6.681 16.138 1.00 94.88 89 ALA A O 1
ATOM 661 N N . LEU A 1 90 ? -3.720 7.868 17.783 1.00 96.81 90 LEU A N 1
ATOM 662 C CA . LEU A 1 90 ? -2.529 8.669 18.088 1.00 96.81 90 LEU A CA 1
ATOM 663 C C . LEU A 1 90 ? -1.346 7.796 18.512 1.00 96.81 90 LEU A C 1
ATOM 665 O O . LEU A 1 90 ? -0.243 7.971 17.993 1.00 96.81 90 LEU A O 1
ATOM 669 N N . LEU A 1 91 ? -1.568 6.841 19.416 1.00 97.38 91 LEU A N 1
ATOM 670 C CA . LEU A 1 91 ? -0.516 5.936 19.877 1.00 97.38 91 LEU A CA 1
ATOM 671 C C . LEU A 1 91 ? -0.014 5.026 18.749 1.00 97.38 91 LEU A C 1
ATOM 673 O O . LEU A 1 91 ? 1.193 4.848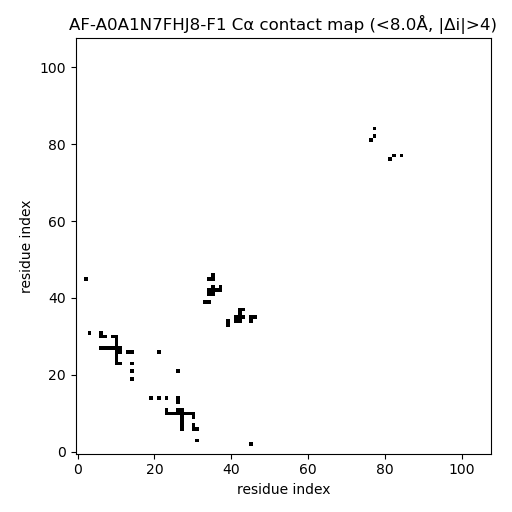 18.610 1.00 97.38 91 LEU A O 1
ATOM 677 N N . THR A 1 92 ? -0.902 4.490 17.909 1.00 97.31 92 THR A N 1
ATOM 678 C CA . THR A 1 92 ? -0.527 3.634 16.776 1.00 97.31 92 THR A CA 1
ATOM 679 C C . THR A 1 92 ? 0.255 4.408 15.715 1.00 97.31 92 THR A C 1
ATOM 681 O O . THR A 1 92 ? 1.312 3.944 15.287 1.00 97.31 92 THR A O 1
ATOM 684 N N . PHE A 1 93 ? -0.197 5.597 15.307 1.00 96.88 93 PHE A N 1
ATOM 685 C CA . PHE A 1 93 ? 0.536 6.410 14.329 1.00 96.88 93 PHE A CA 1
ATOM 686 C C . PHE A 1 93 ? 1.891 6.869 14.870 1.00 96.88 93 PHE A C 1
ATOM 688 O O . PHE A 1 93 ? 2.900 6.752 14.181 1.00 96.88 93 PHE A O 1
ATOM 695 N N . THR A 1 94 ? 1.939 7.309 16.128 1.00 97.25 94 THR A N 1
ATOM 696 C CA . THR A 1 94 ? 3.201 7.723 16.755 1.00 97.25 94 THR A CA 1
ATOM 697 C C . THR A 1 94 ? 4.159 6.540 16.896 1.00 97.25 94 THR A C 1
ATOM 699 O O . THR A 1 94 ? 5.331 6.656 16.554 1.00 97.25 94 THR A O 1
ATOM 702 N N . GLY A 1 95 ? 3.668 5.380 17.339 1.00 97.38 95 GLY A N 1
ATOM 703 C CA . GLY A 1 95 ? 4.476 4.172 17.507 1.00 97.38 95 GLY A CA 1
ATOM 704 C C . GLY A 1 95 ? 5.023 3.624 16.188 1.00 97.38 95 GLY A C 1
ATOM 705 O O . GLY A 1 95 ? 6.200 3.286 16.112 1.00 97.38 95 GLY A O 1
ATOM 706 N N . THR A 1 96 ? 4.204 3.577 15.133 1.00 96.88 96 THR A N 1
ATOM 707 C CA . THR A 1 96 ? 4.648 3.127 13.797 1.00 96.88 96 THR A CA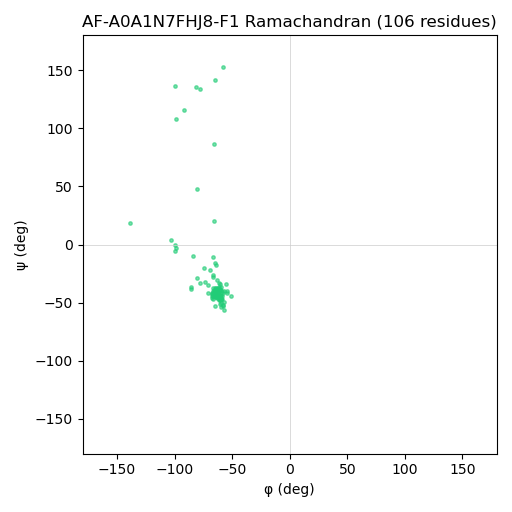 1
ATOM 708 C C . THR A 1 96 ? 5.689 4.068 13.194 1.00 96.88 96 THR A C 1
ATOM 710 O O . THR A 1 96 ? 6.685 3.600 12.638 1.00 96.88 96 THR A O 1
ATOM 713 N N . TYR A 1 97 ? 5.509 5.381 13.356 1.00 96.62 97 TYR A N 1
ATOM 714 C CA . TYR A 1 97 ? 6.489 6.372 12.925 1.00 96.62 97 TYR A CA 1
ATOM 715 C C . TYR A 1 97 ? 7.803 6.245 13.702 1.00 96.62 97 TYR A C 1
ATOM 717 O O . TYR A 1 97 ? 8.854 6.075 13.091 1.00 96.62 97 TYR A O 1
ATOM 725 N N . LEU A 1 98 ? 7.749 6.246 15.039 1.00 97.00 98 LEU A N 1
ATOM 726 C CA . LEU A 1 98 ? 8.938 6.104 15.884 1.00 97.00 98 LEU A CA 1
ATOM 727 C C . LEU A 1 98 ? 9.689 4.800 15.604 1.00 97.00 98 LEU A C 1
ATOM 729 O O . LEU A 1 98 ? 10.905 4.825 15.458 1.00 97.00 98 LEU A O 1
ATOM 733 N N . GLY A 1 99 ? 8.982 3.674 15.473 1.00 96.06 99 GLY A N 1
ATOM 734 C CA . GLY A 1 99 ? 9.603 2.396 15.117 1.00 96.06 99 GLY A CA 1
ATOM 735 C C . GLY A 1 99 ? 10.317 2.450 13.764 1.00 96.06 99 GLY A C 1
ATOM 736 O O . GLY A 1 99 ? 11.438 1.963 13.643 1.00 96.06 99 GLY A O 1
ATOM 737 N N . SER A 1 100 ? 9.707 3.102 12.770 1.00 95.94 100 SER A N 1
ATOM 738 C CA . SER A 1 100 ? 10.321 3.292 11.449 1.00 95.94 100 SER A CA 1
ATOM 739 C C . SER A 1 100 ? 11.572 4.174 11.524 1.00 95.94 100 SER A C 1
ATOM 741 O O . SER A 1 100 ? 12.577 3.853 10.898 1.00 95.94 100 SER A O 1
ATOM 743 N N . VAL A 1 101 ? 11.534 5.248 12.322 1.00 96.56 101 VAL A N 1
ATOM 744 C CA . VAL A 1 101 ? 12.680 6.145 12.543 1.00 96.56 101 VAL A CA 1
ATOM 745 C C . VAL A 1 101 ? 13.827 5.416 13.238 1.00 96.56 101 VAL A C 1
ATOM 747 O O . VAL A 1 101 ? 14.957 5.520 12.783 1.00 96.56 101 VAL A O 1
ATOM 750 N N . ILE A 1 102 ? 13.551 4.636 14.287 1.00 96.94 102 ILE A N 1
ATOM 751 C CA . ILE A 1 102 ? 14.581 3.877 15.015 1.00 96.94 102 ILE A CA 1
ATOM 752 C C . ILE A 1 102 ? 15.284 2.878 14.090 1.00 96.94 102 ILE A C 1
ATOM 754 O O . ILE A 1 102 ? 16.505 2.772 14.121 1.00 96.94 102 ILE A O 1
ATOM 758 N N . ILE A 1 103 ? 14.531 2.149 13.257 1.00 95.69 103 ILE A N 1
ATOM 759 C CA . ILE A 1 103 ? 15.119 1.207 12.292 1.00 95.69 103 ILE A CA 1
ATOM 760 C C . ILE A 1 103 ? 15.955 1.952 11.245 1.00 95.69 103 ILE A C 1
ATOM 762 O O . ILE A 1 103 ? 17.039 1.489 10.903 1.00 95.69 103 ILE A O 1
ATOM 766 N N . ALA A 1 104 ? 15.465 3.088 10.742 1.00 95.75 104 ALA A N 1
ATOM 767 C CA . ALA A 1 104 ? 16.196 3.899 9.773 1.00 95.75 104 ALA A CA 1
ATOM 768 C C . ALA A 1 104 ? 17.513 4.442 10.352 1.00 95.75 104 ALA A C 1
ATOM 770 O O . ALA A 1 104 ? 18.528 4.391 9.670 1.00 95.75 104 ALA A O 1
ATOM 771 N N . ASP A 1 105 ? 17.501 4.901 11.604 1.00 94.75 105 ASP A N 1
ATOM 772 C CA . ASP A 1 105 ? 18.679 5.420 12.309 1.00 94.75 105 ASP A CA 1
ATOM 773 C C . ASP A 1 105 ? 19.684 4.311 12.663 1.00 94.75 105 ASP A C 1
ATOM 775 O O . ASP A 1 105 ? 20.887 4.513 12.586 1.00 94.75 105 ASP A O 1
ATOM 779 N N . ALA A 1 106 ? 19.204 3.104 12.980 1.00 95.06 106 ALA A N 1
ATOM 780 C CA . ALA A 1 106 ? 20.062 1.953 13.269 1.00 95.06 106 ALA A CA 1
ATOM 781 C C . ALA A 1 106 ? 20.728 1.325 12.026 1.00 95.06 106 ALA A C 1
ATOM 783 O O . ALA A 1 106 ? 21.687 0.568 12.174 1.00 95.06 106 ALA A O 1
ATOM 784 N N . LEU A 1 107 ? 20.187 1.564 10.825 1.00 92.06 107 LEU A N 1
ATOM 785 C CA . LEU A 1 107 ? 20.712 1.058 9.546 1.00 92.06 107 LEU A CA 1
ATOM 786 C C . LEU A 1 107 ? 21.539 2.100 8.767 1.00 92.06 107 LEU A C 1
ATOM 788 O O . LEU A 1 107 ? 22.072 1.754 7.710 1.00 92.06 107 LEU A O 1
ATOM 792 N N . LEU A 1 108 ? 21.603 3.343 9.257 1.00 75.62 108 LEU A N 1
ATOM 793 C CA . LEU A 1 108 ? 22.485 4.410 8.764 1.00 75.62 108 LEU A CA 1
ATOM 794 C C . LEU A 1 108 ? 23.940 4.175 9.192 1.00 75.62 108 LEU A C 1
ATOM 796 O O . LEU A 1 108 ? 24.827 4.522 8.378 1.00 75.62 108 LEU A O 1
#

Sequence (108 aa):
MTILFVCCLIGIFVKKIIPVGVPNIAWISIAAIFAALPFMPMADYVIAATDKLGLLPLITPALAYAGIAISKSEVSLFKQSGVKIMIIALLTFTGTYLGSVIIADALL